Protein AF-A0A4D7H2K8-F1 (afdb_monomer)

Radius of gyration: 15.47 Å; Cα contacts (8 Å, |Δi|>4): 123; chains: 1; bounding box: 38×39×40 Å

Structure (mmCIF, N/CA/C/O backbone):
data_AF-A0A4D7H2K8-F1
#
_entry.id   AF-A0A4D7H2K8-F1
#
loop_
_atom_site.group_PDB
_atom_site.id
_atom_site.type_symbol
_atom_site.label_atom_id
_atom_site.label_alt_id
_atom_site.label_comp_id
_atom_site.label_asym_id
_atom_site.label_entity_id
_atom_site.label_seq_id
_atom_site.pdbx_PDB_ins_code
_atom_site.Cartn_x
_atom_site.Cartn_y
_atom_site.Cartn_z
_atom_site.occupancy
_atom_site.B_iso_or_equiv
_atom_site.auth_seq_id
_atom_site.auth_comp_id
_atom_site.auth_asym_id
_atom_site.auth_atom_id
_atom_site.pdbx_PDB_model_num
ATOM 1 N N . MET A 1 1 ? 1.558 -3.628 15.474 1.00 87.44 1 MET A N 1
ATOM 2 C CA . MET A 1 1 ? 0.961 -4.874 14.921 1.00 87.44 1 MET A CA 1
ATOM 3 C C . MET A 1 1 ? 1.345 -4.940 13.457 1.00 87.44 1 MET A C 1
ATOM 5 O O . MET A 1 1 ? 0.974 -4.028 12.735 1.00 87.44 1 MET A O 1
ATOM 9 N N . THR A 1 2 ? 2.061 -5.973 13.012 1.00 96.44 2 THR A N 1
ATOM 10 C CA . THR A 1 2 ? 2.464 -6.085 11.599 1.00 96.44 2 THR A CA 1
ATOM 11 C C . THR A 1 2 ? 1.351 -6.710 10.760 1.00 96.44 2 THR A C 1
ATOM 13 O O . THR A 1 2 ? 0.871 -7.800 11.075 1.00 96.44 2 THR A O 1
ATOM 16 N N . LEU A 1 3 ? 0.953 -6.021 9.694 1.00 97.75 3 LEU A N 1
ATOM 17 C CA . LEU A 1 3 ? -0.002 -6.481 8.692 1.00 97.75 3 LEU A CA 1
ATOM 18 C C . LEU A 1 3 ? 0.739 -7.131 7.521 1.00 97.75 3 LEU A C 1
ATOM 20 O O . LEU A 1 3 ? 1.798 -6.658 7.113 1.00 97.75 3 LEU A O 1
ATOM 24 N N . ALA A 1 4 ? 0.155 -8.202 6.989 1.00 98.12 4 ALA A N 1
ATOM 25 C CA . ALA A 1 4 ? 0.605 -8.896 5.789 1.00 98.12 4 ALA A CA 1
ATOM 26 C C . ALA A 1 4 ? -0.448 -8.690 4.695 1.00 98.12 4 ALA A C 1
ATOM 28 O O . ALA A 1 4 ? -1.591 -9.126 4.842 1.00 98.12 4 ALA A O 1
ATOM 29 N N . VAL A 1 5 ? -0.084 -7.971 3.636 1.00 97.94 5 VAL A N 1
ATOM 30 C CA . VAL A 1 5 ? -1.003 -7.502 2.597 1.00 97.94 5 VAL A CA 1
ATOM 31 C C . VAL A 1 5 ? -0.586 -8.087 1.249 1.00 97.94 5 VAL A C 1
ATOM 33 O O . VAL A 1 5 ? 0.431 -7.673 0.692 1.00 97.94 5 VAL A O 1
ATOM 36 N N . PRO A 1 6 ? -1.359 -9.021 0.676 1.00 97.19 6 PRO A N 1
ATOM 37 C CA . PRO A 1 6 ? -1.107 -9.503 -0.674 1.00 97.19 6 PRO A CA 1
ATOM 38 C C . PRO A 1 6 ? -1.235 -8.359 -1.685 1.00 97.19 6 PRO A C 1
ATOM 40 O O . PRO A 1 6 ? -2.279 -7.709 -1.763 1.00 97.19 6 PRO A O 1
ATOM 43 N N . LEU A 1 7 ? -0.195 -8.125 -2.485 1.00 96.25 7 LEU A N 1
ATOM 44 C CA . LEU A 1 7 ? -0.242 -7.115 -3.540 1.00 96.25 7 LEU A CA 1
ATOM 45 C C . LEU A 1 7 ? -1.142 -7.596 -4.676 1.00 96.25 7 LEU A C 1
ATOM 47 O O . LEU A 1 7 ? -0.964 -8.709 -5.182 1.00 96.25 7 LEU A O 1
ATOM 51 N N . SER A 1 8 ? -2.088 -6.753 -5.088 1.00 96.50 8 SER A N 1
ATOM 52 C CA . SER A 1 8 ? -3.037 -7.080 -6.150 1.00 96.50 8 SER A CA 1
ATOM 53 C C . SER A 1 8 ? -2.357 -7.204 -7.518 1.00 96.50 8 SER A C 1
ATOM 55 O O . SER A 1 8 ? -1.283 -6.648 -7.756 1.00 96.50 8 SER A O 1
ATOM 57 N N . GLU A 1 9 ? -3.011 -7.887 -8.462 1.00 95.44 9 GLU A N 1
ATOM 58 C CA . GLU A 1 9 ? -2.561 -7.924 -9.863 1.00 95.44 9 GLU A CA 1
ATOM 59 C C . GLU A 1 9 ? -2.460 -6.511 -10.450 1.00 95.44 9 GLU A C 1
ATOM 61 O O . GLU A 1 9 ? -1.461 -6.165 -11.071 1.00 95.44 9 GLU A O 1
ATOM 66 N N . ARG A 1 10 ? -3.443 -5.649 -10.154 1.00 94.75 10 ARG A N 1
ATOM 67 C CA . ARG A 1 10 ? -3.450 -4.244 -10.583 1.00 94.75 10 ARG A CA 1
ATOM 68 C C . ARG A 1 10 ? -2.224 -3.480 -10.078 1.00 94.75 10 ARG A C 1
ATOM 70 O O . ARG A 1 10 ? -1.714 -2.618 -10.796 1.00 94.75 10 ARG A O 1
ATOM 77 N N . PHE A 1 11 ? -1.795 -3.739 -8.845 1.00 96.25 11 PHE A N 1
ATOM 78 C CA . PHE A 1 11 ? -0.610 -3.116 -8.267 1.00 96.25 11 PHE A CA 1
ATOM 79 C C . PHE A 1 11 ? 0.660 -3.589 -8.971 1.00 96.25 11 PHE A C 1
ATOM 81 O O . PHE A 1 11 ? 1.484 -2.766 -9.365 1.00 96.25 11 PHE A O 1
ATOM 88 N N . ARG A 1 12 ? 0.785 -4.904 -9.186 1.00 95.38 12 ARG A N 1
ATOM 89 C CA . ARG A 1 12 ? 1.934 -5.512 -9.871 1.00 95.38 12 ARG A CA 1
ATOM 90 C C . ARG A 1 12 ? 2.061 -5.017 -11.308 1.00 95.38 12 ARG A C 1
ATOM 92 O O . ARG A 1 12 ? 3.133 -4.571 -11.681 1.00 95.38 12 ARG A O 1
ATOM 99 N N . GLU A 1 13 ? 0.962 -4.958 -12.058 1.00 95.56 13 GLU A N 1
ATOM 100 C CA . GLU A 1 13 ? 0.944 -4.374 -13.409 1.00 95.56 13 GLU A CA 1
ATOM 101 C C . GLU A 1 13 ? 1.434 -2.918 -13.418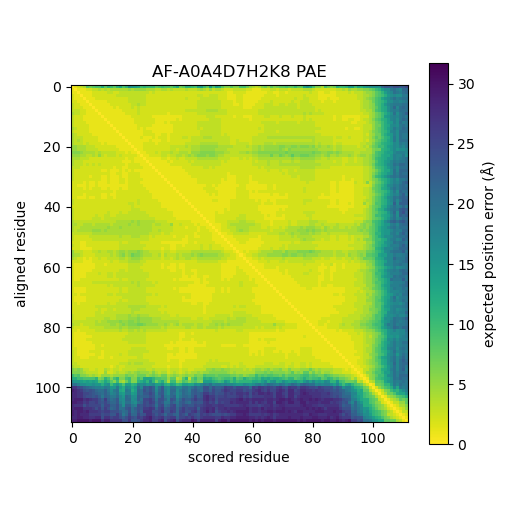 1.00 95.56 13 GLU A C 1
ATOM 103 O O . GLU A 1 13 ? 2.1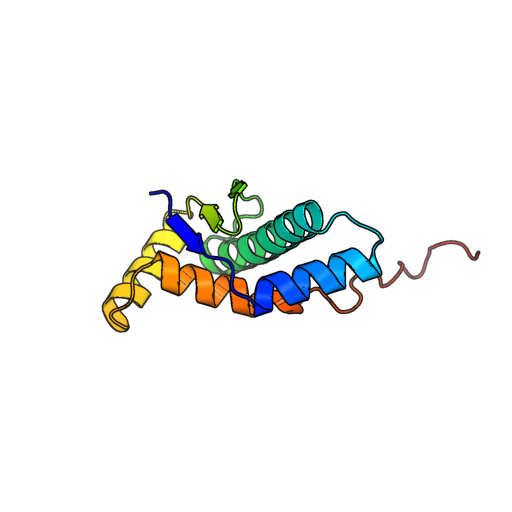60 -2.501 -14.315 1.00 95.56 13 GLU A O 1
ATOM 108 N N . ALA A 1 14 ? 1.043 -2.121 -12.418 1.00 94.25 14 ALA A N 1
ATOM 109 C CA . ALA A 1 14 ? 1.482 -0.733 -12.325 1.00 94.25 14 ALA A CA 1
ATOM 110 C C . ALA A 1 14 ? 2.970 -0.609 -11.950 1.00 94.25 14 ALA A C 1
ATOM 112 O O . ALA A 1 14 ? 3.635 0.331 -12.387 1.00 94.25 14 ALA A O 1
ATOM 113 N N . ALA A 1 15 ? 3.489 -1.533 -11.138 1.00 94.75 15 ALA A N 1
ATOM 114 C CA . ALA A 1 15 ? 4.915 -1.630 -10.848 1.00 94.75 15 ALA A CA 1
ATOM 115 C C . ALA A 1 15 ? 5.713 -2.071 -12.085 1.00 94.75 15 ALA A C 1
ATOM 117 O O . ALA A 1 15 ? 6.739 -1.468 -12.377 1.00 94.75 15 ALA A O 1
ATOM 118 N N . GLU A 1 16 ? 5.213 -3.034 -12.861 1.00 95.19 16 GLU A N 1
ATOM 119 C CA . GLU A 1 16 ? 5.814 -3.463 -14.131 1.00 95.19 16 GLU A CA 1
ATOM 120 C C . GLU A 1 16 ? 5.870 -2.313 -15.149 1.00 95.19 16 GLU A C 1
ATOM 122 O O . GLU A 1 16 ? 6.923 -2.031 -15.713 1.00 95.19 16 GLU A O 1
ATOM 127 N N . GLU A 1 17 ? 4.778 -1.563 -15.323 1.00 94.25 17 GLU A N 1
ATOM 128 C CA . GLU A 1 17 ? 4.748 -0.395 -16.217 1.00 94.25 17 GLU A CA 1
ATOM 129 C C . GLU A 1 17 ? 5.752 0.694 -15.788 1.00 94.25 17 GLU A C 1
ATOM 131 O O . GLU A 1 17 ? 6.422 1.330 -16.614 1.00 94.25 17 GLU A O 1
ATOM 136 N N . TRP A 1 18 ? 5.886 0.904 -14.476 1.00 92.25 18 TRP A N 1
ATOM 137 C CA . TRP A 1 18 ? 6.884 1.805 -13.909 1.00 92.25 18 TRP A CA 1
ATOM 138 C C . TRP A 1 18 ? 8.312 1.317 -14.167 1.00 92.25 18 TRP A C 1
ATOM 140 O O . TRP A 1 18 ? 9.162 2.127 -14.561 1.00 92.25 18 TRP A O 1
ATOM 150 N N . ALA A 1 19 ? 8.556 0.019 -13.967 1.00 94.25 19 ALA A N 1
ATOM 151 C CA . ALA A 1 19 ? 9.829 -0.644 -14.212 1.00 94.25 19 ALA A CA 1
ATOM 152 C C . ALA A 1 19 ? 10.255 -0.473 -15.674 1.00 94.25 19 ALA A C 1
ATOM 154 O O . ALA A 1 19 ? 11.348 0.032 -15.945 1.00 94.25 19 ALA A O 1
ATOM 155 N N . ASP A 1 20 ? 9.349 -0.763 -16.610 1.00 93.06 20 ASP A N 1
ATOM 156 C CA . ASP A 1 20 ? 9.566 -0.637 -18.053 1.00 93.06 20 ASP A CA 1
ATOM 157 C C . ASP A 1 20 ? 9.906 0.800 -18.457 1.00 93.06 20 ASP A C 1
ATOM 159 O O . ASP A 1 20 ? 10.862 1.049 -19.197 1.00 93.06 20 ASP A O 1
ATOM 163 N N . THR A 1 21 ? 9.163 1.776 -17.930 1.00 90.44 21 THR A N 1
ATOM 164 C CA . THR A 1 21 ? 9.366 3.197 -18.252 1.00 90.44 21 THR A CA 1
ATOM 165 C C . THR A 1 21 ? 10.719 3.717 -17.752 1.00 90.44 21 THR A C 1
ATOM 167 O O . THR A 1 21 ? 11.285 4.647 -18.333 1.00 90.44 21 THR A O 1
ATOM 170 N N . ARG A 1 22 ? 11.255 3.135 -16.673 1.00 88.44 22 ARG A N 1
ATOM 171 C CA . ARG A 1 22 ? 12.487 3.589 -16.002 1.00 88.44 22 ARG A CA 1
ATOM 172 C C . ARG A 1 22 ? 13.683 2.660 -16.190 1.00 88.44 22 ARG A C 1
ATOM 174 O O . ARG A 1 22 ? 14.757 2.996 -15.697 1.00 88.44 22 ARG A O 1
ATOM 181 N N . LEU A 1 23 ? 13.529 1.562 -16.937 1.00 92.38 23 LEU A N 1
ATOM 182 C CA . LEU A 1 23 ? 14.542 0.510 -17.087 1.00 92.38 23 LEU A CA 1
ATOM 183 C C . LEU A 1 23 ? 15.044 0.014 -15.716 1.00 92.38 23 LEU A C 1
ATOM 185 O O . LEU A 1 23 ? 16.248 -0.106 -15.491 1.00 92.38 23 LEU A O 1
ATOM 189 N N . MET A 1 24 ? 14.102 -0.196 -14.796 1.00 91.31 24 MET A N 1
ATOM 190 C CA . MET A 1 24 ? 14.315 -0.629 -13.411 1.00 91.31 24 MET A CA 1
ATOM 191 C C . MET A 1 24 ? 13.929 -2.106 -13.260 1.00 91.31 24 MET A C 1
ATOM 193 O O . MET A 1 24 ? 13.169 -2.629 -14.075 1.00 91.31 24 MET A O 1
ATOM 197 N N . ASP A 1 25 ? 14.463 -2.780 -12.241 1.00 95.12 25 ASP A N 1
ATOM 198 C CA . ASP A 1 25 ? 14.043 -4.141 -11.915 1.00 95.12 25 ASP A CA 1
ATOM 199 C C . ASP A 1 25 ? 12.571 -4.166 -11.435 1.00 95.12 25 ASP A C 1
ATOM 201 O O . ASP A 1 25 ? 12.161 -3.263 -10.701 1.00 95.12 25 ASP A O 1
ATOM 205 N N . PRO A 1 26 ? 11.743 -5.146 -11.845 1.00 92.25 26 PRO A N 1
ATOM 206 C CA . PRO A 1 26 ? 10.347 -5.224 -11.414 1.00 92.25 26 PRO A CA 1
ATOM 207 C C . PRO A 1 26 ? 10.154 -5.349 -9.897 1.00 92.25 26 PRO A C 1
ATOM 209 O O . PRO A 1 26 ? 9.167 -4.824 -9.377 1.00 92.25 26 PRO A O 1
ATOM 212 N N . GLU A 1 27 ? 11.064 -6.018 -9.185 1.00 91.69 27 GLU A N 1
ATOM 213 C CA . GLU A 1 27 ? 10.999 -6.161 -7.726 1.00 91.69 27 GLU A CA 1
ATOM 214 C C . GLU A 1 27 ? 11.303 -4.816 -7.052 1.00 91.69 27 GLU A C 1
ATOM 216 O O . GLU A 1 27 ? 10.486 -4.337 -6.262 1.00 91.69 27 GLU A O 1
ATOM 221 N N . ASP A 1 28 ? 12.372 -4.133 -7.477 1.00 94.44 28 ASP A N 1
ATOM 222 C CA . ASP A 1 28 ? 12.706 -2.771 -7.024 1.00 94.44 28 ASP A CA 1
ATOM 223 C C . ASP A 1 28 ? 11.554 -1.788 -7.304 1.00 94.44 28 ASP A C 1
ATOM 225 O O . ASP A 1 28 ? 11.201 -0.943 -6.478 1.00 94.44 28 ASP A O 1
ATOM 229 N N . ALA A 1 29 ? 10.927 -1.889 -8.480 1.00 94.56 29 ALA A N 1
ATOM 230 C CA . ALA A 1 29 ? 9.781 -1.059 -8.831 1.00 94.56 29 ALA A CA 1
ATOM 231 C C . ALA A 1 29 ? 8.581 -1.333 -7.918 1.00 94.56 29 ALA A C 1
ATOM 233 O O . ALA A 1 29 ? 7.846 -0.406 -7.573 1.00 94.56 29 ALA A O 1
ATOM 234 N N . CYS A 1 30 ? 8.383 -2.586 -7.509 1.00 95.00 30 CYS A N 1
ATOM 235 C CA . CYS A 1 30 ? 7.334 -2.964 -6.575 1.00 95.00 30 CYS A CA 1
ATOM 236 C C . CYS A 1 30 ? 7.557 -2.321 -5.202 1.00 95.00 30 CYS A C 1
ATOM 238 O O . CYS A 1 30 ? 6.627 -1.720 -4.659 1.00 95.00 30 CYS A O 1
ATOM 240 N N . GLU A 1 31 ? 8.790 -2.364 -4.691 1.00 95.88 31 GLU A N 1
ATOM 241 C CA . GLU A 1 31 ? 9.175 -1.703 -3.440 1.00 95.88 31 GLU A CA 1
ATOM 242 C C . GLU A 1 31 ? 8.954 -0.193 -3.509 1.00 95.88 31 GLU A C 1
ATOM 244 O O . GLU A 1 31 ? 8.255 0.362 -2.665 1.00 95.88 31 GLU A O 1
ATOM 249 N N . VAL A 1 32 ? 9.449 0.469 -4.559 1.00 95.00 32 VAL A N 1
ATOM 250 C CA . VAL A 1 32 ? 9.265 1.917 -4.750 1.00 95.00 32 VAL A CA 1
ATOM 251 C C . VAL A 1 32 ? 7.782 2.276 -4.769 1.00 95.00 32 VAL A C 1
ATOM 253 O O . VAL A 1 32 ? 7.351 3.235 -4.132 1.00 95.00 32 VAL A O 1
ATOM 256 N N . LYS A 1 33 ? 6.958 1.517 -5.492 1.00 95.25 33 LYS A N 1
ATOM 257 C CA . LYS A 1 33 ? 5.518 1.782 -5.559 1.00 95.25 33 LYS A CA 1
ATOM 258 C C . LYS A 1 33 ? 4.832 1.549 -4.217 1.00 95.25 33 LYS A C 1
ATOM 260 O O . LYS A 1 33 ? 3.899 2.290 -3.900 1.00 95.25 33 LYS A O 1
ATOM 265 N N . ALA A 1 34 ? 5.272 0.554 -3.449 1.00 96.81 34 ALA A N 1
ATOM 266 C CA . ALA A 1 34 ? 4.735 0.267 -2.124 1.00 96.81 34 ALA A CA 1
ATOM 267 C C . ALA A 1 34 ? 5.103 1.380 -1.141 1.00 96.81 34 ALA A C 1
ATOM 269 O O . ALA A 1 34 ? 4.220 1.873 -0.444 1.00 96.81 34 ALA A O 1
ATOM 270 N N . GLU A 1 35 ? 6.352 1.850 -1.171 1.00 96.50 35 GLU A N 1
ATOM 271 C CA . GLU A 1 35 ? 6.818 3.000 -0.397 1.00 96.50 35 GLU A CA 1
ATOM 272 C C . GLU A 1 35 ? 5.965 4.234 -0.687 1.00 96.50 35 GLU A C 1
ATOM 274 O O . GLU A 1 35 ? 5.404 4.823 0.230 1.00 96.50 35 GLU A O 1
ATOM 279 N N . GLN A 1 36 ? 5.807 4.597 -1.964 1.00 95.50 36 GLN A N 1
ATOM 280 C CA . GLN A 1 36 ? 5.030 5.775 -2.354 1.00 95.50 36 GLN A CA 1
ATOM 281 C C . GLN A 1 36 ? 3.568 5.669 -1.900 1.00 95.50 36 GLN A C 1
ATOM 283 O O . GLN A 1 36 ? 3.006 6.629 -1.383 1.00 95.50 36 GLN A O 1
ATOM 288 N N . ALA A 1 37 ? 2.944 4.501 -2.061 1.00 96.69 37 ALA A N 1
ATOM 289 C CA . ALA A 1 37 ? 1.569 4.294 -1.620 1.00 96.69 37 ALA A CA 1
ATOM 290 C C . ALA A 1 37 ? 1.429 4.380 -0.091 1.00 96.69 37 ALA A C 1
ATOM 292 O O . ALA A 1 37 ? 0.504 5.025 0.401 1.00 96.69 37 ALA A O 1
ATOM 293 N N . LEU A 1 38 ? 2.339 3.754 0.659 1.00 97.44 38 LEU A N 1
ATOM 294 C CA . LEU A 1 38 ? 2.334 3.787 2.121 1.00 97.44 38 LEU A CA 1
ATOM 295 C C . LEU A 1 38 ? 2.608 5.189 2.664 1.00 97.44 38 LEU A C 1
ATOM 297 O O . LEU A 1 38 ? 1.899 5.623 3.569 1.00 97.44 38 LEU A O 1
ATOM 301 N N . LEU A 1 39 ? 3.574 5.907 2.087 1.00 96.88 39 LEU A N 1
ATOM 302 C CA . LEU A 1 39 ? 3.883 7.288 2.451 1.00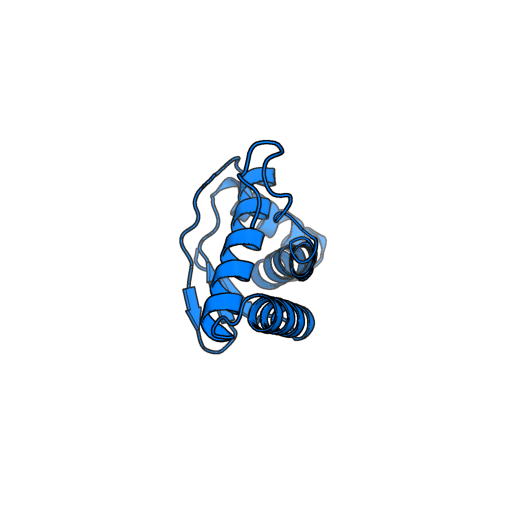 96.88 39 LEU A CA 1
ATOM 303 C C . LEU A 1 39 ? 2.667 8.195 2.293 1.00 96.88 39 LEU A C 1
ATOM 305 O O . LEU A 1 39 ? 2.381 8.964 3.201 1.00 96.88 39 LEU A O 1
ATOM 309 N N . GLU A 1 40 ? 1.920 8.093 1.192 1.00 96.88 40 GLU A N 1
ATOM 310 C CA . GLU A 1 40 ? 0.713 8.908 1.016 1.00 96.88 40 GLU A CA 1
ATOM 311 C C . GLU A 1 40 ? -0.381 8.551 2.022 1.00 96.88 40 GLU A C 1
ATOM 313 O O . GLU A 1 40 ? -1.009 9.440 2.597 1.00 96.88 40 GLU A O 1
ATOM 318 N N . VAL A 1 41 ? -0.615 7.258 2.261 1.00 96.88 41 VAL A N 1
ATOM 319 C CA . VAL A 1 41 ? -1.623 6.814 3.235 1.00 96.88 41 VAL A CA 1
ATOM 320 C C . VAL A 1 41 ? -1.275 7.322 4.633 1.00 96.88 41 VAL A C 1
ATOM 322 O O . VAL A 1 41 ? -2.132 7.896 5.304 1.00 96.88 41 VAL A O 1
ATOM 325 N N . GLU A 1 42 ? -0.026 7.163 5.061 1.00 97.25 42 GLU A N 1
ATOM 326 C CA . GLU A 1 42 ? 0.441 7.659 6.353 1.00 97.25 42 GLU A CA 1
ATOM 327 C C . GLU A 1 42 ? 0.417 9.182 6.429 1.00 97.25 42 GLU A C 1
ATOM 329 O O . GLU A 1 42 ? -0.115 9.749 7.383 1.00 97.25 42 GLU A O 1
ATOM 334 N N . HIS A 1 43 ? 0.907 9.874 5.404 1.00 95.75 43 HIS A N 1
ATOM 335 C CA . HIS A 1 43 ? 0.900 11.330 5.372 1.00 95.75 43 HIS A CA 1
ATOM 336 C C . HIS A 1 43 ? -0.518 11.897 5.532 1.00 95.75 43 HIS A C 1
ATOM 338 O O . HIS A 1 43 ? -0.728 12.860 6.270 1.00 95.75 43 HIS A O 1
ATOM 344 N N . LEU A 1 44 ? -1.512 11.276 4.892 1.00 96.62 44 LEU A N 1
ATOM 345 C CA . LEU A 1 44 ? -2.909 11.702 4.973 1.00 96.62 44 LEU A CA 1
ATOM 346 C C . LEU A 1 44 ? -3.566 11.425 6.332 1.00 96.62 44 LEU A C 1
ATOM 348 O O . LEU A 1 44 ? -4.543 12.099 6.671 1.00 96.62 44 LEU A O 1
ATOM 352 N N . VAL A 1 45 ? -3.075 10.445 7.092 1.00 97.19 45 VAL A N 1
ATOM 353 C CA . VAL A 1 45 ? -3.712 9.985 8.335 1.00 97.19 45 VAL A CA 1
ATOM 354 C C . VAL A 1 45 ? -2.958 10.447 9.580 1.00 97.19 45 VAL A C 1
ATOM 356 O O . VAL A 1 45 ? -3.566 11.040 10.471 1.00 97.19 45 VAL A O 1
ATOM 359 N N . SER A 1 46 ? -1.654 10.188 9.643 1.00 95.19 46 SER A N 1
ATOM 360 C CA . SER A 1 46 ? -0.775 10.500 10.776 1.00 95.19 46 SER A CA 1
ATOM 361 C C . SER A 1 46 ? 0.101 11.733 10.530 1.00 95.19 46 SER A C 1
ATOM 363 O O . SER A 1 46 ? 0.588 12.352 11.476 1.00 95.19 46 SER A O 1
ATOM 365 N N . GLY A 1 47 ? 0.296 12.118 9.265 1.00 94.81 47 GLY A N 1
ATOM 366 C CA . GLY A 1 47 ? 1.245 13.162 8.881 1.00 94.81 47 GLY A CA 1
ATOM 367 C C . GLY A 1 47 ? 2.698 12.684 8.830 1.00 94.81 47 GLY A C 1
ATOM 368 O O . GLY A 1 47 ? 3.591 13.526 8.724 1.00 94.81 47 GLY A O 1
ATOM 369 N N . ALA A 1 48 ? 2.959 11.375 8.905 1.00 92.56 48 ALA A N 1
ATOM 370 C CA . ALA A 1 48 ? 4.310 10.845 8.759 1.00 92.56 48 ALA A CA 1
ATOM 371 C C . ALA A 1 48 ? 4.879 11.097 7.349 1.00 92.56 48 ALA A C 1
ATOM 373 O O . ALA A 1 48 ? 4.156 11.318 6.377 1.00 92.56 48 ALA A O 1
ATOM 374 N N . HIS A 1 49 ? 6.209 11.099 7.267 1.00 92.56 49 HIS A N 1
ATOM 375 C CA . HIS A 1 49 ? 6.975 11.370 6.045 1.00 92.56 49 HIS A CA 1
ATOM 376 C C . HIS A 1 49 ? 7.982 10.262 5.715 1.00 92.56 49 HIS A C 1
ATOM 378 O O . HIS A 1 49 ? 8.741 10.387 4.760 1.00 92.56 49 HIS A O 1
ATOM 384 N N . GLU A 1 50 ? 8.002 9.206 6.524 1.00 93.12 50 GLU A N 1
ATOM 385 C CA . GLU A 1 50 ? 8.895 8.059 6.410 1.00 93.12 50 GLU A CA 1
ATOM 386 C C . GLU A 1 50 ? 8.100 6.810 6.800 1.00 93.12 50 GLU A C 1
ATOM 388 O O . GLU A 1 50 ? 7.235 6.873 7.678 1.00 93.12 50 GLU A O 1
ATOM 393 N N . VAL A 1 51 ? 8.381 5.687 6.140 1.00 96.25 51 VAL A N 1
ATOM 394 C CA . VAL A 1 51 ? 7.768 4.383 6.417 1.00 96.25 51 VAL A CA 1
ATOM 395 C C . VAL A 1 51 ? 8.832 3.298 6.370 1.00 96.25 51 VAL A C 1
ATOM 397 O O . VAL A 1 51 ? 9.747 3.348 5.552 1.00 96.25 51 VAL A O 1
ATOM 400 N N . GLU A 1 52 ? 8.689 2.294 7.228 1.00 96.62 52 GLU A N 1
ATOM 401 C CA . GLU A 1 52 ? 9.495 1.076 7.196 1.00 96.62 52 GLU A CA 1
ATOM 402 C C . GLU A 1 52 ? 8.592 -0.097 6.814 1.00 96.62 52 GLU A C 1
ATOM 404 O O . GLU A 1 52 ? 7.545 -0.319 7.426 1.00 96.62 52 GLU A O 1
ATOM 409 N N . PHE A 1 53 ? 8.971 -0.838 5.776 1.00 97.81 53 PHE A N 1
ATOM 410 C CA . PHE A 1 53 ? 8.188 -1.951 5.246 1.00 97.81 53 PHE A CA 1
ATOM 411 C C . PHE A 1 53 ? 9.099 -2.970 4.552 1.00 97.81 53 PHE A C 1
ATOM 413 O O . PHE A 1 53 ? 10.288 -2.724 4.354 1.00 97.81 53 PHE A O 1
ATOM 420 N N . ALA A 1 54 ? 8.530 -4.113 4.177 1.00 97.31 54 ALA A N 1
ATOM 421 C CA . ALA A 1 54 ? 9.181 -5.097 3.319 1.00 97.31 54 ALA A CA 1
ATOM 422 C C . ALA A 1 54 ? 8.198 -5.619 2.268 1.00 97.31 54 ALA A C 1
ATOM 424 O O . ALA A 1 54 ? 7.012 -5.776 2.565 1.00 97.31 54 ALA A O 1
ATOM 425 N N . VAL A 1 55 ? 8.685 -5.917 1.064 1.00 96.56 55 VAL A N 1
ATOM 426 C CA . VAL A 1 55 ? 7.924 -6.639 0.037 1.00 96.56 55 VAL A CA 1
ATOM 427 C C . VAL A 1 55 ? 8.635 -7.956 -0.231 1.00 96.56 55 VAL A C 1
ATOM 429 O O . VAL A 1 55 ? 9.776 -7.977 -0.671 1.00 96.56 55 VAL A O 1
ATOM 432 N N . GLU A 1 56 ? 7.966 -9.068 0.051 1.00 93.44 56 GLU A N 1
ATOM 433 C CA . GLU A 1 56 ? 8.519 -10.410 -0.137 1.00 93.44 56 GLU A CA 1
ATOM 434 C C . GLU A 1 56 ? 7.445 -11.318 -0.731 1.00 93.44 56 GLU A C 1
ATOM 436 O O . GLU A 1 56 ? 6.301 -11.296 -0.284 1.00 93.44 56 GLU A O 1
ATOM 441 N N . ASP A 1 57 ? 7.789 -12.115 -1.746 1.00 91.00 57 ASP A N 1
ATOM 442 C CA . ASP A 1 57 ? 6.878 -13.086 -2.376 1.00 91.00 57 ASP A CA 1
ATOM 443 C C . ASP A 1 57 ? 5.523 -12.487 -2.836 1.00 91.00 57 ASP A C 1
ATOM 445 O O . ASP A 1 57 ? 4.490 -13.162 -2.874 1.00 91.00 57 ASP A O 1
ATOM 449 N N . GLY A 1 58 ? 5.512 -11.200 -3.208 1.00 91.81 58 GLY A N 1
ATOM 450 C CA . GLY A 1 58 ? 4.303 -10.476 -3.619 1.00 91.81 58 GLY A CA 1
ATOM 451 C C . GLY A 1 58 ? 3.381 -10.066 -2.464 1.00 91.81 58 GLY A C 1
ATOM 452 O O . GLY A 1 58 ? 2.206 -9.763 -2.701 1.00 91.81 58 GLY A O 1
ATOM 453 N N . GLU A 1 59 ? 3.898 -10.057 -1.237 1.00 96.62 59 GLU A N 1
ATOM 454 C CA . GLU A 1 59 ? 3.232 -9.629 -0.011 1.00 96.62 59 GLU A CA 1
ATOM 455 C C . GLU A 1 59 ? 3.968 -8.435 0.609 1.00 96.62 59 GLU A C 1
ATOM 457 O O . GLU A 1 59 ? 5.181 -8.459 0.809 1.00 96.62 59 GLU A O 1
ATOM 462 N N . LEU A 1 60 ? 3.215 -7.390 0.940 1.00 97.50 60 LEU A N 1
ATOM 463 C CA . LEU A 1 60 ? 3.683 -6.233 1.688 1.00 97.50 60 LEU A CA 1
ATOM 464 C C . LEU A 1 60 ? 3.551 -6.500 3.190 1.00 97.50 60 LEU A C 1
ATOM 466 O O . LEU A 1 60 ? 2.451 -6.758 3.684 1.00 97.50 60 LEU A O 1
ATOM 470 N N . ARG A 1 61 ? 4.655 -6.381 3.928 1.00 98.12 61 ARG A N 1
ATOM 471 C CA . ARG A 1 61 ? 4.680 -6.411 5.393 1.00 98.12 61 ARG A CA 1
ATOM 472 C C . ARG A 1 61 ? 4.887 -5.022 5.944 1.00 98.12 61 ARG A C 1
ATOM 474 O O . ARG A 1 61 ? 5.878 -4.366 5.627 1.00 98.12 61 ARG A O 1
ATOM 481 N N . TYR A 1 62 ? 3.953 -4.594 6.781 1.00 98.25 62 TYR A N 1
ATOM 482 C CA . TYR A 1 62 ? 3.916 -3.216 7.233 1.00 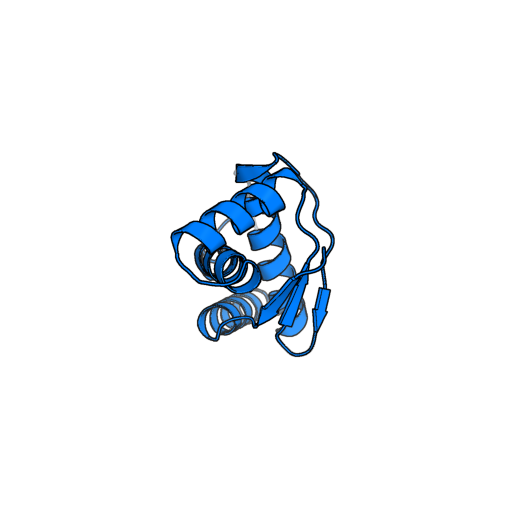98.25 62 TYR A CA 1
ATOM 483 C C . TYR A 1 62 ? 3.361 -3.077 8.646 1.00 98.25 62 TYR A C 1
ATOM 485 O O . TYR A 1 62 ? 2.366 -3.711 9.001 1.00 98.25 62 TYR A O 1
ATOM 493 N N . GLU A 1 63 ? 4.001 -2.239 9.456 1.00 98.12 63 GLU A N 1
ATOM 494 C CA . GLU A 1 63 ? 3.493 -1.828 10.760 1.00 98.12 63 GLU A CA 1
ATOM 495 C C . GLU A 1 63 ? 2.993 -0.377 10.667 1.00 98.12 63 GLU A C 1
ATOM 497 O O . GLU A 1 63 ? 3.813 0.533 10.557 1.00 98.12 63 GLU A O 1
ATOM 502 N N . PRO A 1 64 ? 1.664 -0.153 10.669 1.00 97.69 64 PRO A N 1
ATOM 503 C CA . PRO A 1 64 ? 1.099 1.189 10.583 1.00 97.69 64 PRO A CA 1
ATOM 504 C C . PRO A 1 64 ? 1.346 1.988 11.866 1.00 97.69 64 PRO A C 1
ATOM 506 O O . PRO A 1 64 ? 1.469 1.413 12.953 1.00 97.69 64 PRO A O 1
ATOM 509 N N . SER A 1 65 ? 1.329 3.316 11.746 1.00 97.81 65 SER A N 1
ATOM 510 C CA . SER A 1 65 ? 1.250 4.234 12.887 1.00 97.81 65 SER A CA 1
ATOM 511 C C . SER A 1 65 ? 0.016 3.961 13.754 1.00 97.81 65 SER A C 1
ATOM 513 O O . SER A 1 65 ? -0.954 3.345 13.304 1.00 97.81 65 SER A O 1
ATOM 515 N N . ASP A 1 66 ? 0.015 4.444 15.000 1.00 97.69 66 ASP A N 1
ATOM 516 C CA . ASP A 1 66 ? -1.132 4.279 15.902 1.00 97.69 66 ASP A CA 1
ATOM 517 C C . ASP A 1 66 ? -2.409 4.909 15.310 1.00 97.69 66 ASP A C 1
ATOM 519 O O . ASP A 1 66 ? -3.502 4.341 15.408 1.00 97.69 66 ASP A O 1
ATOM 523 N N . GLU A 1 67 ? -2.277 6.058 14.643 1.00 98.06 67 GLU A N 1
ATOM 524 C CA . GLU A 1 67 ? -3.365 6.749 13.957 1.00 98.06 67 GLU A CA 1
ATOM 525 C C . GLU A 1 67 ? -3.911 5.933 12.780 1.00 98.06 67 GLU A C 1
ATOM 527 O O . GLU A 1 67 ? -5.132 5.762 12.659 1.00 98.06 67 GLU A O 1
ATOM 532 N N . LEU A 1 68 ? -3.031 5.393 11.930 1.00 98.12 68 LEU A N 1
ATOM 533 C CA . LEU A 1 68 ? -3.447 4.556 10.808 1.00 98.12 68 LEU A CA 1
ATOM 534 C C . LEU A 1 68 ? -4.033 3.228 11.291 1.00 98.12 68 LEU A C 1
ATOM 536 O O . LEU A 1 68 ? -5.080 2.816 10.795 1.00 98.12 68 LEU A O 1
ATOM 540 N N . ALA A 1 69 ? -3.448 2.596 12.307 1.00 98.31 69 ALA A N 1
ATOM 541 C CA . ALA A 1 69 ? -3.981 1.382 12.917 1.00 98.31 69 ALA A CA 1
ATOM 542 C C . ALA A 1 69 ? -5.408 1.594 13.449 1.00 98.31 69 ALA A C 1
ATOM 544 O O . ALA A 1 69 ? -6.296 0.775 13.194 1.00 98.31 69 ALA A O 1
ATOM 545 N N . ALA A 1 70 ? -5.662 2.716 14.132 1.00 98.12 70 ALA A N 1
ATOM 546 C CA . ALA A 1 70 ? -6.991 3.061 14.631 1.00 98.12 70 ALA A CA 1
ATOM 547 C C . ALA A 1 70 ? -8.003 3.280 13.492 1.00 98.12 70 ALA A C 1
ATOM 549 O O . ALA A 1 70 ? -9.149 2.825 13.581 1.00 98.12 70 ALA A O 1
ATOM 550 N N . LEU A 1 71 ? -7.589 3.940 12.404 1.00 98.19 71 LEU A N 1
ATOM 551 C CA . LEU A 1 71 ? -8.431 4.134 11.223 1.00 98.19 71 LEU A CA 1
ATOM 552 C C . LEU A 1 71 ? -8.771 2.801 10.544 1.00 98.19 71 LEU A C 1
ATOM 554 O O . LEU A 1 71 ? -9.945 2.538 10.264 1.00 98.19 71 LEU A O 1
ATOM 558 N N . LEU A 1 72 ? -7.762 1.961 10.298 1.00 98.38 72 LEU A N 1
ATOM 559 C CA . LEU A 1 72 ? -7.923 0.650 9.668 1.00 98.38 72 LEU A CA 1
ATOM 560 C C . LEU A 1 72 ? -8.870 -0.232 10.484 1.00 98.38 72 LEU A C 1
ATOM 562 O O . LEU A 1 72 ? -9.801 -0.797 9.914 1.00 98.38 72 LEU A O 1
ATOM 566 N N . SER A 1 73 ? -8.700 -0.270 11.808 1.00 98.31 73 SER A N 1
ATOM 567 C CA . SER A 1 73 ? -9.578 -1.018 12.714 1.00 98.31 73 SER A CA 1
ATOM 568 C C . SER A 1 73 ? -11.027 -0.515 12.652 1.00 98.31 73 SER A C 1
ATOM 570 O O . SER A 1 73 ? -11.958 -1.301 12.476 1.00 98.31 73 SER A O 1
ATOM 572 N N . SER A 1 74 ? -11.244 0.806 12.660 1.00 98.25 74 SER A N 1
ATOM 573 C CA . SER A 1 74 ? -12.593 1.376 12.526 1.00 98.25 74 SER A CA 1
ATOM 574 C C . SER A 1 74 ? -13.258 1.019 11.190 1.00 98.25 74 SER A C 1
ATOM 576 O O . SER A 1 74 ? -14.459 0.733 11.134 1.00 98.25 74 SER A O 1
ATOM 578 N N . HIS A 1 75 ? -12.501 1.033 10.093 1.00 98.19 75 HIS A N 1
ATOM 579 C CA . HIS A 1 75 ? -13.002 0.638 8.778 1.00 98.19 75 HIS A CA 1
ATOM 580 C C . HIS A 1 75 ? -13.297 -0.862 8.702 1.00 98.19 75 HIS A C 1
ATOM 582 O O . HIS A 1 75 ? -14.363 -1.231 8.199 1.00 98.19 75 HIS A O 1
ATOM 588 N N . ALA A 1 76 ? -12.409 -1.698 9.238 1.00 98.00 76 ALA A N 1
ATOM 589 C CA . ALA A 1 76 ? -12.572 -3.143 9.335 1.00 98.00 76 ALA A CA 1
ATOM 590 C C . ALA A 1 76 ? -13.872 -3.502 10.072 1.00 98.00 76 AL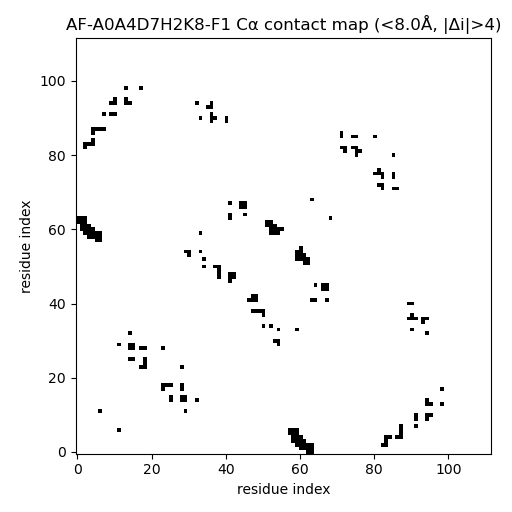A A C 1
ATOM 592 O O . ALA A 1 76 ? -14.746 -4.165 9.510 1.00 98.00 76 ALA A O 1
ATOM 593 N N . GLU A 1 77 ? -14.092 -2.939 11.264 1.00 98.12 77 GLU A N 1
ATOM 594 C CA . GLU A 1 77 ? -15.318 -3.146 12.049 1.00 98.12 77 GLU A CA 1
ATOM 595 C C . GLU A 1 77 ? -16.587 -2.727 11.296 1.00 98.12 77 GLU A C 1
ATOM 597 O O . GLU A 1 77 ? -17.603 -3.425 11.317 1.00 98.12 77 GLU A O 1
ATOM 602 N N . ARG A 1 78 ? -16.545 -1.584 10.604 1.00 98.06 78 ARG A N 1
ATOM 603 C CA . ARG A 1 78 ? -17.701 -1.043 9.873 1.00 98.06 78 ARG A CA 1
ATOM 604 C C . ARG A 1 78 ? -18.079 -1.849 8.636 1.00 98.06 78 ARG A C 1
ATOM 606 O O . ARG A 1 78 ? -19.230 -1.778 8.206 1.00 98.06 78 ARG A O 1
ATOM 613 N N . THR A 1 79 ? -17.117 -2.525 8.022 1.00 97.25 79 THR A N 1
ATOM 614 C CA . THR A 1 79 ? -17.280 -3.175 6.713 1.00 97.25 79 THR A CA 1
ATOM 615 C C . THR A 1 79 ? -17.263 -4.698 6.796 1.00 97.25 79 THR A C 1
ATOM 617 O O . THR A 1 79 ? -17.735 -5.355 5.871 1.00 97.25 79 THR A O 1
ATOM 620 N N . GLY A 1 80 ? -16.791 -5.259 7.911 1.00 97.19 80 GLY A N 1
ATOM 621 C CA . GLY A 1 80 ? -16.689 -6.699 8.125 1.00 97.19 80 GLY A CA 1
ATOM 622 C C . GLY A 1 80 ? -15.529 -7.359 7.375 1.00 97.19 80 GLY A C 1
ATOM 623 O O . GLY A 1 80 ? -15.589 -8.566 7.148 1.00 97.19 80 GLY A O 1
ATOM 624 N N . VAL A 1 81 ? -14.508 -6.594 6.976 1.00 97.75 81 VAL A N 1
ATOM 625 C CA . VAL A 1 81 ? -13.236 -7.121 6.445 1.00 97.75 81 VAL A CA 1
ATOM 626 C C . VAL A 1 81 ? -12.110 -6.911 7.458 1.00 97.75 81 VAL A C 1
ATOM 628 O O . VAL A 1 81 ? -12.281 -6.141 8.397 1.00 97.75 81 VAL A O 1
ATOM 631 N N . ASP A 1 82 ? -10.976 -7.589 7.287 1.00 97.75 82 ASP A N 1
ATOM 632 C CA . ASP A 1 82 ? -9.792 -7.393 8.136 1.00 97.75 82 ASP A CA 1
ATOM 633 C C . ASP A 1 82 ? -8.990 -6.128 7.772 1.00 97.75 82 ASP A C 1
ATOM 635 O O . ASP A 1 82 ? -9.108 -5.576 6.673 1.00 97.75 82 ASP A O 1
ATOM 639 N N . GLU A 1 83 ? -8.159 -5.652 8.703 1.00 98.25 83 GLU A N 1
ATOM 640 C CA . GLU A 1 83 ? -7.352 -4.438 8.540 1.00 98.25 83 GLU A CA 1
ATOM 641 C C . GLU A 1 83 ? -6.357 -4.534 7.375 1.00 98.25 83 GLU A C 1
ATOM 643 O O . GLU A 1 83 ? -6.126 -3.538 6.688 1.00 98.25 83 GLU A O 1
ATOM 648 N N . ALA A 1 84 ? -5.796 -5.722 7.123 1.00 98.00 84 ALA A N 1
ATOM 649 C CA . ALA A 1 84 ? -4.874 -5.955 6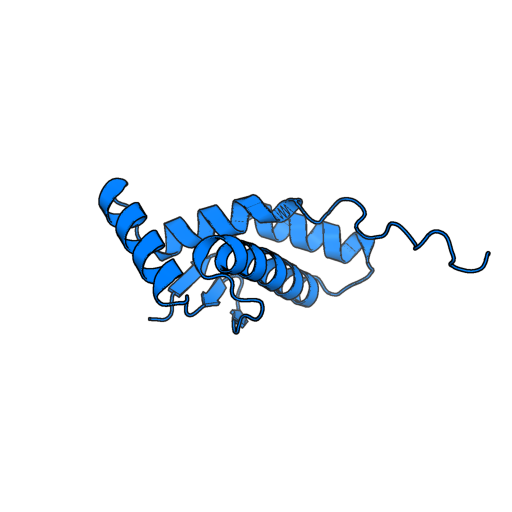.012 1.00 98.00 84 ALA A CA 1
ATOM 650 C C . ALA A 1 84 ? -5.569 -5.747 4.657 1.00 98.00 84 ALA A C 1
ATOM 652 O O . ALA A 1 84 ? -5.015 -5.112 3.760 1.00 98.00 84 ALA A O 1
ATOM 653 N N . THR A 1 85 ? -6.813 -6.204 4.529 1.00 97.94 85 THR A N 1
ATOM 654 C CA . THR A 1 85 ? -7.657 -5.991 3.353 1.00 97.94 85 THR A CA 1
ATOM 655 C C . THR A 1 85 ? -7.965 -4.509 3.169 1.00 97.94 85 THR A C 1
ATOM 657 O O . THR A 1 85 ? -7.862 -3.997 2.055 1.00 97.94 85 THR A O 1
ATOM 660 N N . VAL A 1 86 ? -8.307 -3.787 4.243 1.00 97.94 86 VAL A N 1
ATOM 661 C CA . VAL A 1 86 ? -8.551 -2.335 4.166 1.00 97.94 86 VAL A CA 1
ATOM 662 C C . VAL A 1 86 ? -7.296 -1.597 3.698 1.00 97.94 86 VAL A C 1
ATOM 664 O O . VAL A 1 86 ? -7.385 -0.775 2.782 1.00 97.94 86 VAL A O 1
ATOM 667 N N . LEU A 1 87 ? -6.137 -1.911 4.281 1.00 98.00 87 LEU A N 1
ATOM 668 C CA . LEU A 1 87 ? -4.860 -1.322 3.887 1.00 98.00 87 LEU A CA 1
ATOM 669 C C . LEU A 1 87 ?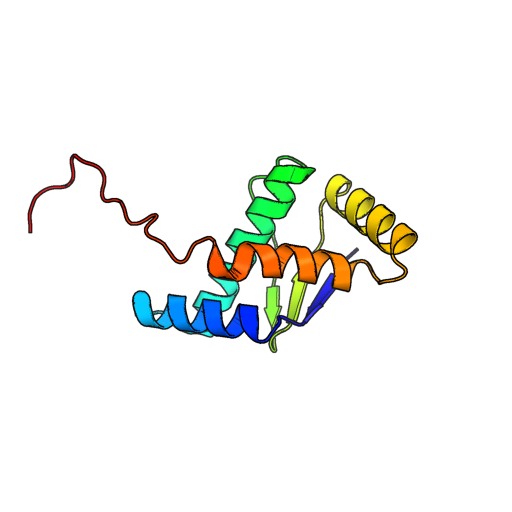 -4.533 -1.639 2.423 1.00 98.00 87 LEU A C 1
ATOM 671 O O . LEU A 1 87 ? -4.18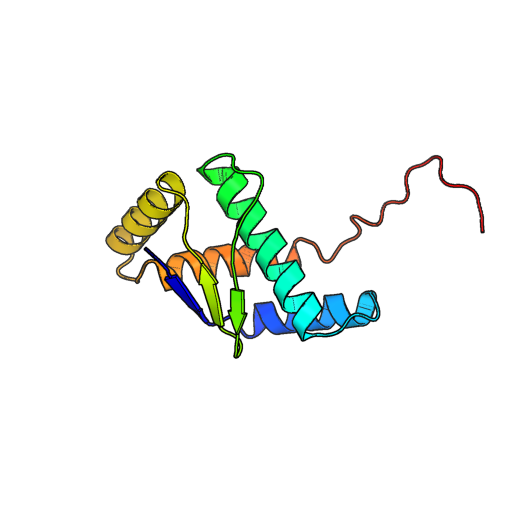2 -0.731 1.675 1.00 98.00 87 LEU A O 1
ATOM 675 N N . GLY A 1 88 ? -4.727 -2.885 1.986 1.00 97.62 88 GLY A N 1
ATOM 676 C CA . GLY A 1 88 ? -4.531 -3.288 0.592 1.00 97.62 88 GLY A CA 1
ATOM 677 C C . GLY A 1 88 ? -5.376 -2.475 -0.386 1.00 97.62 88 GLY A C 1
ATOM 678 O O . GLY A 1 88 ? -4.860 -2.008 -1.397 1.00 97.62 88 GLY A O 1
ATOM 679 N N . LEU A 1 89 ? -6.641 -2.196 -0.052 1.00 96.88 89 LEU A N 1
ATOM 680 C CA . LEU A 1 89 ? -7.498 -1.322 -0.863 1.00 96.88 89 LEU A CA 1
ATOM 681 C C . LEU A 1 89 ? -6.976 0.122 -0.931 1.00 96.88 89 LEU A C 1
ATOM 683 O O . LEU A 1 89 ? -7.143 0.784 -1.956 1.00 96.88 89 LEU A O 1
ATOM 687 N N . HIS A 1 90 ? -6.371 0.630 0.148 1.00 96.31 90 HIS A N 1
ATOM 688 C CA . HIS A 1 90 ? -5.778 1.972 0.169 1.00 96.31 90 HIS A CA 1
ATOM 689 C C . HIS A 1 90 ? -4.489 2.011 -0.661 1.00 96.31 90 HIS A C 1
ATOM 691 O O . HIS A 1 90 ? -4.324 2.908 -1.482 1.00 96.31 90 HIS A O 1
ATOM 697 N N . VAL A 1 91 ? -3.626 1.004 -0.532 1.00 96.38 91 VAL A N 1
ATOM 698 C CA . VAL A 1 91 ? -2.407 0.857 -1.344 1.00 96.38 91 VAL A CA 1
ATOM 699 C C . VAL A 1 91 ? -2.748 0.752 -2.840 1.00 96.38 91 VAL A C 1
ATOM 701 O O . VAL A 1 91 ? -2.162 1.453 -3.668 1.00 96.38 91 VAL A O 1
ATOM 704 N N . ASP A 1 92 ? -3.768 -0.031 -3.197 1.00 95.75 92 ASP A N 1
ATOM 705 C CA . ASP A 1 92 ? -4.249 -0.184 -4.578 1.00 95.75 92 ASP A CA 1
ATOM 706 C C . ASP A 1 92 ? -4.789 1.114 -5.194 1.00 95.75 92 ASP A C 1
ATOM 708 O O . ASP A 1 92 ? -4.703 1.313 -6.416 1.00 95.75 92 ASP A O 1
ATOM 712 N N . LEU A 1 93 ? -5.344 2.011 -4.372 1.00 94.75 93 LEU A N 1
ATOM 713 C CA . LEU A 1 93 ? -5.812 3.322 -4.824 1.00 94.75 93 LEU A CA 1
ATOM 714 C C . LEU A 1 93 ? -4.649 4.153 -5.386 1.00 94.75 93 LEU A C 1
ATOM 716 O O . LEU A 1 93 ? -4.813 4.819 -6.411 1.00 94.75 93 LEU A O 1
ATOM 720 N N . PHE A 1 94 ? -3.467 4.051 -4.774 1.00 93.25 94 PHE A N 1
ATOM 721 C CA . PHE A 1 94 ? -2.258 4.776 -5.174 1.00 93.25 94 PHE A CA 1
ATOM 722 C C . PHE A 1 94 ? -1.407 4.051 -6.228 1.00 93.25 94 PHE A C 1
ATOM 724 O O . PHE A 1 94 ? -0.500 4.655 -6.808 1.00 93.25 94 PHE A O 1
ATOM 731 N N . ALA A 1 95 ? -1.747 2.804 -6.580 1.00 88.94 95 ALA A N 1
ATOM 732 C CA . ALA A 1 95 ? -0.995 1.969 -7.522 1.00 88.94 95 ALA A CA 1
ATOM 733 C C . ALA A 1 95 ? -0.629 2.681 -8.833 1.00 88.94 95 ALA A C 1
ATOM 735 O O . ALA A 1 95 ? 0.473 2.523 -9.341 1.00 88.94 95 ALA A O 1
ATOM 736 N N . ARG A 1 96 ? -1.516 3.516 -9.386 1.00 87.56 96 ARG A N 1
ATOM 737 C CA . ARG A 1 96 ? -1.284 4.205 -10.671 1.00 87.56 96 ARG A CA 1
ATOM 738 C C . ARG A 1 96 ? -1.081 5.715 -10.565 1.00 87.56 96 ARG A C 1
ATOM 740 O O . ARG A 1 96 ? -0.755 6.333 -11.570 1.00 87.56 96 ARG A O 1
ATOM 747 N N . VAL A 1 97 ? -1.229 6.300 -9.375 1.00 84.44 97 VAL A N 1
ATOM 748 C CA . VAL A 1 97 ? -1.207 7.764 -9.178 1.00 84.44 97 VAL A CA 1
ATOM 749 C C . VAL A 1 97 ? 0.113 8.381 -9.639 1.00 84.44 97 VAL A C 1
ATOM 751 O O . VAL A 1 97 ? 0.115 9.445 -10.242 1.00 84.44 97 VAL A O 1
ATOM 754 N N . PHE A 1 98 ? 1.217 7.666 -9.442 1.00 74.38 98 PHE A N 1
ATOM 755 C CA . PHE A 1 98 ? 2.550 8.171 -9.763 1.00 74.38 98 PHE A CA 1
ATOM 756 C C . PHE A 1 98 ? 2.996 7.925 -11.210 1.00 74.38 98 PHE A C 1
ATOM 758 O O . PHE A 1 98 ? 4.065 8.380 -11.589 1.00 74.38 98 PHE A O 1
ATOM 765 N N . LEU A 1 99 ? 2.227 7.203 -12.036 1.00 67.19 99 LEU A N 1
ATOM 766 C CA . LEU A 1 99 ? 2.669 6.846 -13.394 1.00 67.19 99 LEU A CA 1
ATOM 767 C C . LEU A 1 99 ? 2.882 8.075 -14.298 1.00 67.19 99 LEU A C 1
ATOM 769 O O . LEU A 1 99 ? 3.808 8.069 -15.109 1.00 67.19 99 LEU A O 1
ATOM 773 N N . ASP A 1 100 ? 2.091 9.137 -14.109 1.00 60.19 100 ASP A N 1
ATOM 774 C CA . ASP A 1 100 ? 2.208 10.381 -14.872 1.00 60.19 100 ASP A CA 1
ATOM 775 C C . ASP A 1 100 ? 3.186 11.378 -14.216 1.00 60.19 100 ASP A C 1
ATOM 777 O O . ASP A 1 100 ? 2.874 12.065 -13.250 1.00 60.19 100 ASP A O 1
ATOM 781 N N . ASP A 1 101 ? 4.371 11.490 -14.816 1.00 50.12 101 ASP A N 1
ATOM 782 C CA . ASP A 1 101 ? 5.129 12.734 -15.018 1.00 50.12 101 ASP A CA 1
ATOM 783 C C . ASP A 1 101 ? 5.381 13.693 -13.824 1.00 50.12 101 ASP A C 1
ATOM 785 O O . ASP A 1 101 ? 5.507 14.908 -14.012 1.00 50.12 101 ASP A O 1
ATOM 789 N N . ASP A 1 102 ? 5.695 13.170 -12.632 1.00 49.59 102 ASP A N 1
ATOM 790 C CA . ASP A 1 102 ? 6.581 13.896 -11.688 1.00 49.59 102 ASP A CA 1
ATOM 791 C C . ASP A 1 102 ? 8.011 14.088 -12.254 1.00 49.59 102 ASP A C 1
ATOM 793 O O . ASP A 1 102 ? 8.886 14.709 -11.650 1.00 49.59 102 ASP A O 1
ATOM 797 N N . ALA A 1 103 ? 8.234 13.646 -13.495 1.00 49.34 103 ALA A N 1
ATOM 798 C CA . ALA A 1 103 ? 9.331 14.035 -14.364 1.00 49.34 103 ALA A CA 1
ATOM 799 C C . ALA A 1 103 ? 9.104 15.379 -15.094 1.00 49.34 103 ALA A C 1
ATOM 801 O O . ALA A 1 103 ? 9.75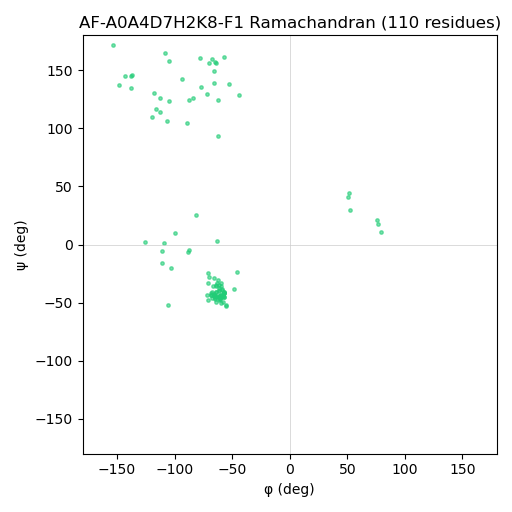5 15.644 -16.112 1.00 49.34 103 ALA A O 1
ATOM 802 N N . LYS A 1 104 ? 8.279 16.302 -14.568 1.00 49.50 104 LYS A N 1
ATOM 803 C CA . LYS A 1 104 ? 8.392 17.718 -14.959 1.00 49.50 104 LYS A CA 1
ATOM 804 C C . LYS A 1 104 ? 9.762 18.238 -14.547 1.00 49.50 104 LYS A C 1
ATOM 806 O O . LYS A 1 104 ? 9.981 18.727 -13.441 1.00 49.50 104 LYS A O 1
ATOM 811 N N . ARG A 1 105 ? 10.695 18.160 -15.493 1.00 51.31 105 ARG A N 1
ATOM 812 C CA . ARG A 1 105 ? 12.007 18.788 -15.423 1.00 51.31 105 ARG A CA 1
ATOM 813 C C . ARG A 1 105 ? 11.832 20.223 -14.902 1.00 51.31 105 ARG A C 1
ATOM 815 O O . ARG A 1 105 ? 11.017 20.957 -15.470 1.00 51.31 105 ARG A O 1
ATOM 822 N N . PRO A 1 106 ? 12.577 20.657 -13.868 1.00 56.94 106 PRO A N 1
ATOM 823 C CA . PRO A 1 106 ? 12.520 22.042 -13.433 1.00 56.94 106 PRO A CA 1
ATOM 824 C C . PRO A 1 106 ? 12.768 22.945 -14.640 1.00 56.94 106 PRO A C 1
ATOM 826 O O . PRO A 1 106 ? 13.676 22.674 -15.430 1.00 56.94 106 PRO A O 1
ATOM 829 N N . SER A 1 107 ? 11.999 24.029 -14.761 1.00 62.91 107 SER A N 1
ATOM 830 C CA . SER A 1 107 ? 12.115 25.032 -15.838 1.00 62.91 107 SER A CA 1
ATOM 831 C C . SER A 1 107 ? 13.565 25.473 -16.127 1.00 62.91 107 SER A C 1
ATOM 833 O O . SER A 1 107 ? 13.865 25.923 -17.227 1.00 62.91 107 SER A O 1
ATOM 835 N N . ASN A 1 108 ? 14.477 25.329 -15.159 1.00 67.12 108 ASN A N 1
ATOM 836 C CA . ASN A 1 108 ? 15.863 25.794 -15.227 1.00 67.12 108 ASN A CA 1
ATOM 837 C C . ASN A 1 108 ? 16.909 24.717 -15.568 1.00 67.12 108 ASN A C 1
ATOM 839 O O . ASN A 1 108 ? 18.105 24.973 -15.436 1.00 67.12 108 ASN A O 1
ATOM 843 N N . ALA A 1 109 ? 16.520 23.508 -15.969 1.00 66.56 109 ALA A N 1
ATOM 844 C CA . ALA A 1 109 ? 17.505 22.487 -16.316 1.00 66.56 109 ALA A CA 1
ATOM 845 C C . ALA A 1 109 ? 18.119 22.726 -17.725 1.00 66.56 109 ALA A C 1
ATOM 847 O O . ALA A 1 109 ? 17.380 22.994 -18.675 1.00 66.56 109 ALA A O 1
ATOM 848 N N . PRO A 1 110 ? 19.453 22.603 -17.904 1.00 61.31 110 PRO A N 1
ATOM 849 C CA . PRO A 1 110 ? 20.154 22.965 -19.150 1.00 61.31 110 PRO A CA 1
ATOM 850 C C . PRO A 1 110 ? 19.773 22.083 -20.363 1.00 61.31 110 PRO A C 1
ATOM 852 O O . PRO A 1 110 ? 19.444 20.919 -20.175 1.00 61.31 110 PRO A O 1
ATOM 855 N N . PRO A 1 111 ? 19.784 22.570 -21.616 1.00 74.94 111 PRO A N 1
ATOM 856 C CA . PRO A 1 111 ? 19.374 21.779 -22.791 1.00 74.94 111 PRO A CA 1
ATOM 857 C C . PRO A 1 111 ? 20.292 20.564 -23.060 1.00 74.94 111 PRO A C 1
ATOM 859 O O . PRO A 1 111 ? 21.436 20.559 -22.610 1.00 74.94 111 PRO A O 1
ATOM 862 N N . LYS A 1 112 ? 19.766 19.536 -23.753 1.00 63.56 112 LYS A N 1
ATOM 863 C CA . LYS A 1 112 ? 20.545 18.368 -24.220 1.00 63.56 112 LYS A CA 1
ATOM 864 C C . LYS A 1 112 ? 21.498 18.752 -25.349 1.00 63.56 112 LYS A C 1
ATOM 866 O O . LYS A 1 112 ? 21.085 19.585 -26.187 1.00 63.56 112 LYS A O 1
#

Solvent-accessible surface area (backbone atoms only — not comparable to full-atom values): 6399 Å² total; per-residue (Å²): 114,77,37,71,23,70,61,49,70,70,35,50,54,35,16,41,55,50,7,66,77,65,77,46,55,52,67,61,26,39,48,53,51,50,50,54,23,50,35,50,56,37,34,76,63,65,61,44,89,73,80,73,71,49,75,55,99,63,26,38,38,38,57,63,54,74,56,44,46,53,50,33,47,55,50,16,71,76,68,77,48,56,42,36,58,52,49,38,56,54,38,54,67,40,38,58,67,71,75,70,65,85,73,64,70,62,94,82,65,80,84,134

Nearest PDB structures (foldseek):
  7x0f-assembly1_A  TM=6.818E-01  e=3.397E+00  Pseudomonas aeruginosa PAO1

pLDDT: mean 90.9, std 12.69, range [49.34, 98.38]

Sequence (112 aa):
MTLAVPLSERFREAAEEWADTRLMDPEDACEVKAEQALLEVEHLVSGAHEVEFAVEDGELRYEPSDELAALLSSHAERTGVDEATVLGLHVDLFARVFLDDDAKRPSNAPPK

Secondary structure (DSSP, 8-state):
--EEEEPPHHHHHHHHHHHHHHT--HHHHHHHHHHHHHHHHHHHHT------EEEETTEEEE---HHHHHHHHHHHHHHTS-HHHHHHHHHHHHTTTTSS-TT---TTPPP-

Mean predicted aligned error: 5.95 Å

Foldseek 3Di:
DKAKAQADPLLLVLLVLVCVVVVHDSLVSSVVLLFVLLQVLCCVFVVDRGADWDADPRIIIGDHDPRLVVVLVVVCVVPVHHSSVVSNVSSSVSSNVPVDPPVPDPPPDDDD